Protein AF-A0A2T6DDS1-F1 (afdb_monomer_lite)

Structure (mmCIF, N/CA/C/O backbone):
data_AF-A0A2T6DDS1-F1
#
_entry.id   AF-A0A2T6DDS1-F1
#
loop_
_atom_site.group_PDB
_atom_site.id
_atom_site.type_symbol
_atom_site.label_atom_id
_atom_site.label_alt_id
_atom_site.label_comp_id
_atom_site.label_asym_id
_atom_site.label_entity_id
_atom_site.label_seq_id
_atom_site.pdbx_PDB_ins_code
_atom_site.Cartn_x
_atom_site.Cartn_y
_atom_site.Cartn_z
_atom_site.occupancy
_atom_site.B_iso_or_equiv
_atom_site.auth_seq_id
_atom_site.auth_comp_id
_atom_site.auth_asym_id
_atom_site.auth_atom_id
_atom_site.pdbx_PDB_model_num
ATOM 1 N N . GLU A 1 1 ? -26.922 3.414 8.371 1.00 59.72 1 GLU A N 1
ATOM 2 C CA . GLU A 1 1 ? -25.767 4.279 8.709 1.00 59.72 1 GLU A CA 1
ATOM 3 C C . GLU A 1 1 ? -24.456 3.527 9.014 1.00 59.72 1 GL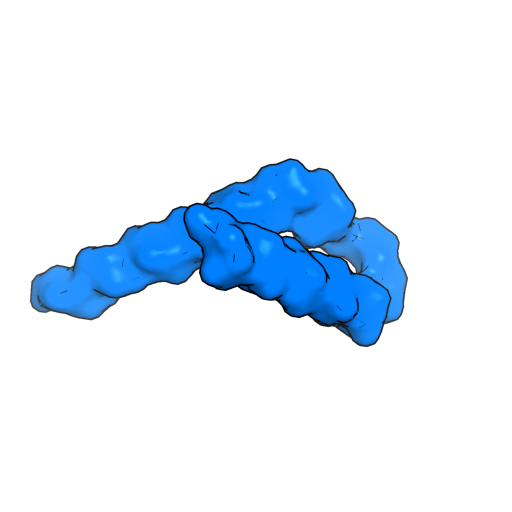U A C 1
ATOM 5 O O . GLU A 1 1 ? -23.391 4.069 8.757 1.00 59.72 1 GLU A O 1
ATOM 10 N N . HIS A 1 2 ? -24.480 2.267 9.478 1.00 62.50 2 HIS A N 1
ATOM 11 C CA . HIS A 1 2 ? -23.255 1.504 9.801 1.00 62.50 2 HIS A CA 1
ATOM 12 C C . HIS A 1 2 ? -22.412 1.042 8.595 1.00 62.50 2 HIS A C 1
ATOM 14 O O . HIS A 1 2 ? -21.190 1.003 8.697 1.00 62.50 2 HIS A O 1
ATOM 20 N N . LEU A 1 3 ? -23.029 0.781 7.434 1.00 66.88 3 LEU A N 1
ATOM 21 C CA . LEU A 1 3 ? -22.330 0.330 6.214 1.00 66.88 3 LEU A CA 1
ATOM 22 C C . LEU A 1 3 ? -21.256 1.314 5.717 1.00 66.88 3 LEU A C 1
ATOM 24 O O . LEU A 1 3 ? -20.277 0.913 5.095 1.00 66.88 3 LEU A O 1
ATOM 28 N N . TYR A 1 4 ? -21.421 2.610 5.993 1.00 73.94 4 TYR A N 1
ATOM 29 C CA . TYR A 1 4 ? -20.466 3.632 5.561 1.00 73.94 4 TYR A CA 1
ATOM 30 C C . TYR A 1 4 ? -19.200 3.665 6.428 1.00 73.94 4 TYR A C 1
ATOM 32 O O . TYR A 1 4 ? -18.135 4.016 5.928 1.00 73.94 4 TYR A O 1
ATOM 40 N N . LYS A 1 5 ? -19.285 3.257 7.705 1.00 73.94 5 LYS A N 1
ATOM 41 C CA . LYS A 1 5 ? -18.121 3.205 8.607 1.00 73.94 5 LYS A CA 1
ATOM 42 C C . LYS A 1 5 ? -17.138 2.104 8.214 1.00 73.94 5 LYS A C 1
ATOM 44 O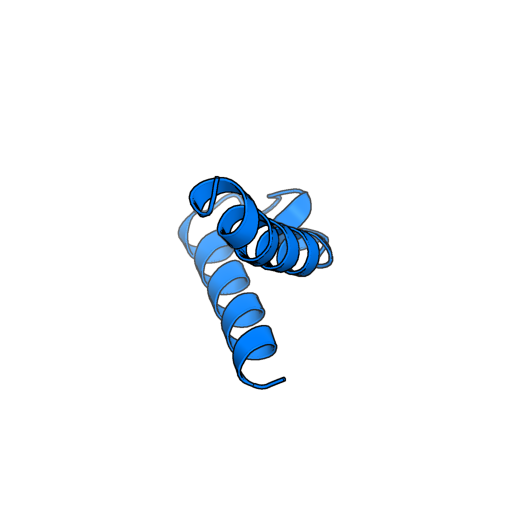 O . LYS A 1 5 ? -15.934 2.313 8.303 1.00 73.94 5 LYS A O 1
ATOM 49 N N . GLU A 1 6 ? -17.629 0.968 7.728 1.00 82.12 6 GLU A N 1
ATOM 50 C CA . GLU A 1 6 ? -16.762 -0.154 7.341 1.00 82.12 6 GLU A CA 1
ATOM 51 C C . GLU A 1 6 ? -15.984 0.113 6.046 1.00 82.12 6 GLU A C 1
ATOM 53 O O . GLU A 1 6 ? -14.865 -0.375 5.876 1.00 82.12 6 GLU A O 1
ATOM 58 N N . ARG A 1 7 ? -16.506 0.982 5.167 1.00 85.31 7 ARG A N 1
ATOM 59 C CA . ARG A 1 7 ? -15.789 1.420 3.958 1.00 85.31 7 ARG A CA 1
ATOM 60 C C . ARG A 1 7 ? -14.456 2.082 4.280 1.00 85.31 7 ARG A C 1
ATOM 62 O O . ARG A 1 7 ? -13.502 1.879 3.538 1.00 85.31 7 ARG A O 1
ATOM 69 N N . HIS A 1 8 ? -14.359 2.791 5.403 1.00 89.06 8 HIS A N 1
ATOM 70 C CA . HIS A 1 8 ? -13.119 3.444 5.812 1.00 89.06 8 HIS A CA 1
ATOM 71 C C . HIS A 1 8 ? -11.968 2.445 6.018 1.00 89.06 8 HIS A C 1
ATOM 73 O O . HIS A 1 8 ? -10.822 2.740 5.678 1.00 89.06 8 HIS A O 1
ATOM 79 N N . LEU A 1 9 ? -12.259 1.244 6.533 1.00 88.50 9 LEU A N 1
ATOM 80 C CA . LEU A 1 9 ? -11.252 0.193 6.714 1.00 88.50 9 LEU A CA 1
ATOM 81 C C . LEU A 1 9 ? -10.717 -0.280 5.361 1.00 88.50 9 LEU A C 1
ATOM 83 O O . LEU A 1 9 ? -9.506 -0.359 5.156 1.00 88.50 9 LEU A O 1
ATOM 87 N N . ILE A 1 10 ? -11.627 -0.507 4.415 1.00 89.19 10 ILE A N 1
ATOM 88 C CA . ILE A 1 10 ? -11.299 -0.892 3.043 1.00 89.19 10 ILE A CA 1
ATOM 89 C C . ILE A 1 10 ? -10.487 0.218 2.353 1.00 89.19 10 ILE A C 1
ATOM 91 O O . ILE A 1 10 ? -9.460 -0.054 1.732 1.00 89.19 10 ILE A O 1
ATOM 95 N N . GLU A 1 11 ? -10.886 1.482 2.505 1.00 91.25 11 GLU A N 1
ATOM 96 C CA . GLU A 1 11 ? -10.169 2.633 1.945 1.00 91.25 11 GLU A CA 1
ATOM 97 C C . GLU A 1 11 ? -8.763 2.792 2.531 1.00 91.25 11 GLU A C 1
ATOM 99 O O . GLU A 1 11 ? -7.826 3.058 1.775 1.00 91.25 11 GLU A O 1
ATOM 104 N N . ARG A 1 12 ? -8.571 2.564 3.839 1.00 91.31 12 ARG A N 1
ATOM 105 C CA . ARG A 1 12 ? -7.231 2.557 4.455 1.00 91.31 12 ARG A CA 1
ATOM 106 C C . ARG A 1 12 ? -6.349 1.449 3.889 1.00 91.31 12 ARG A C 1
ATOM 108 O O . ARG A 1 12 ? -5.175 1.704 3.621 1.00 91.31 12 ARG A O 1
ATOM 115 N N . ILE A 1 13 ? -6.898 0.252 3.675 1.00 90.94 13 ILE A N 1
ATOM 116 C CA . ILE A 1 13 ? -6.156 -0.856 3.056 1.00 90.94 13 ILE A CA 1
ATOM 117 C C . ILE A 1 13 ? -5.738 -0.468 1.634 1.00 90.94 13 ILE A C 1
ATOM 119 O O . ILE A 1 13 ? -4.567 -0.597 1.280 1.00 90.94 13 ILE A O 1
ATOM 123 N N . PHE A 1 14 ? -6.648 0.085 0.828 1.00 89.19 14 PHE A N 1
ATOM 124 C CA . PHE A 1 14 ? -6.309 0.543 -0.522 1.00 89.19 14 PHE A CA 1
ATOM 125 C C . PHE A 1 14 ? -5.300 1.692 -0.532 1.00 89.19 14 PHE A C 1
ATOM 127 O O . PHE A 1 14 ? -4.437 1.724 -1.410 1.00 89.19 14 PHE A O 1
ATOM 134 N N . LEU A 1 15 ? -5.374 2.615 0.427 1.00 92.12 15 LEU A N 1
ATOM 135 C CA . LEU A 1 15 ? -4.394 3.686 0.585 1.00 92.12 15 LEU A CA 1
ATOM 136 C C . LEU A 1 15 ? -3.000 3.116 0.880 1.00 92.12 15 LEU A C 1
ATOM 138 O O . LEU A 1 15 ? -2.026 3.529 0.253 1.00 92.12 15 LEU A O 1
ATOM 142 N N . TYR A 1 16 ? -2.912 2.124 1.769 1.00 91.06 16 TYR A N 1
ATOM 143 C CA . TYR A 1 16 ? -1.659 1.434 2.073 1.00 91.06 16 TYR A CA 1
ATOM 144 C C . TYR A 1 16 ? -1.108 0.683 0.854 1.00 91.06 16 TYR A C 1
ATOM 146 O O . TYR A 1 16 ? 0.059 0.844 0.503 1.00 91.06 16 TYR A O 1
ATOM 154 N N . LEU A 1 17 ? -1.954 -0.074 0.146 1.00 90.62 17 LEU A N 1
ATOM 155 C CA . LEU A 1 17 ? -1.557 -0.785 -1.073 1.00 90.62 17 LEU A CA 1
ATOM 156 C C . LEU A 1 17 ? -1.074 0.175 -2.171 1.00 90.62 17 LEU A C 1
ATOM 158 O O . LEU A 1 17 ? -0.099 -0.116 -2.861 1.00 90.62 17 LEU A O 1
ATOM 162 N N . LYS A 1 18 ? -1.702 1.348 -2.309 1.00 89.38 18 LYS A N 1
ATOM 163 C CA . LYS A 1 18 ? -1.285 2.386 -3.266 1.00 89.38 18 LYS 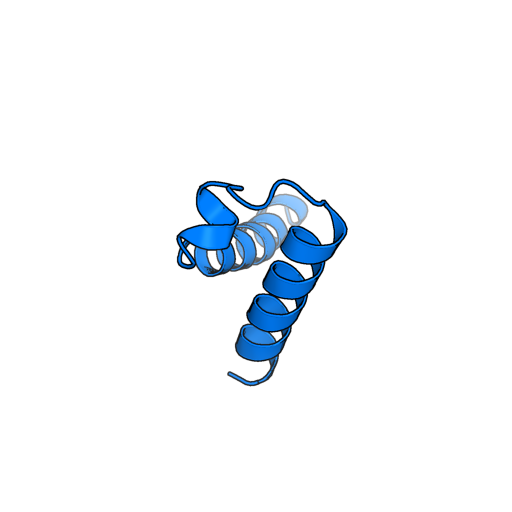A CA 1
ATOM 164 C C . LYS A 1 18 ? 0.006 3.108 -2.872 1.00 89.38 18 LYS A C 1
ATOM 166 O O . LYS A 1 18 ? 0.612 3.741 -3.731 1.00 89.38 18 LYS A O 1
ATOM 171 N N . ASN A 1 19 ? 0.472 2.987 -1.629 1.00 90.25 19 ASN A N 1
ATOM 172 C CA . ASN A 1 19 ? 1.791 3.493 -1.245 1.00 90.25 19 ASN A CA 1
ATOM 173 C C . ASN A 1 19 ? 2.918 2.744 -1.983 1.00 90.25 19 ASN A C 1
ATOM 175 O O . ASN A 1 19 ? 3.982 3.295 -2.264 1.00 90.25 19 ASN A O 1
ATOM 179 N N . PHE A 1 20 ? 2.672 1.491 -2.373 1.00 88.94 20 PHE A N 1
ATOM 180 C CA . PHE A 1 20 ? 3.578 0.744 -3.231 1.00 88.94 20 PHE A CA 1
ATOM 181 C C . PHE A 1 20 ? 3.396 1.203 -4.678 1.00 88.94 20 PHE A C 1
ATOM 183 O O . PHE A 1 20 ? 2.444 0.813 -5.357 1.00 88.94 20 PHE A O 1
ATOM 190 N N . ARG A 1 21 ? 4.352 1.994 -5.185 1.00 88.06 21 ARG A N 1
ATOM 191 C CA . ARG A 1 21 ? 4.327 2.542 -6.556 1.00 88.06 21 ARG A CA 1
ATOM 192 C C . ARG A 1 21 ? 4.012 1.480 -7.613 1.00 88.06 21 ARG A C 1
ATOM 194 O O . ARG A 1 21 ? 3.262 1.760 -8.542 1.00 88.06 21 ARG A O 1
ATOM 201 N N . ARG A 1 22 ? 4.540 0.262 -7.452 1.00 87.31 22 ARG A N 1
ATOM 202 C CA . ARG A 1 22 ? 4.309 -0.883 -8.349 1.00 87.31 22 ARG A CA 1
ATOM 203 C C . ARG A 1 22 ? 2.835 -1.302 -8.426 1.00 87.31 22 ARG A C 1
ATOM 205 O O . ARG A 1 22 ? 2.333 -1.551 -9.517 1.00 87.31 22 ARG A O 1
ATOM 212 N N . VAL A 1 23 ? 2.137 -1.310 -7.290 1.00 88.19 23 VAL A N 1
ATOM 213 C CA . VAL A 1 23 ? 0.700 -1.616 -7.212 1.00 88.19 23 VAL A CA 1
ATOM 214 C C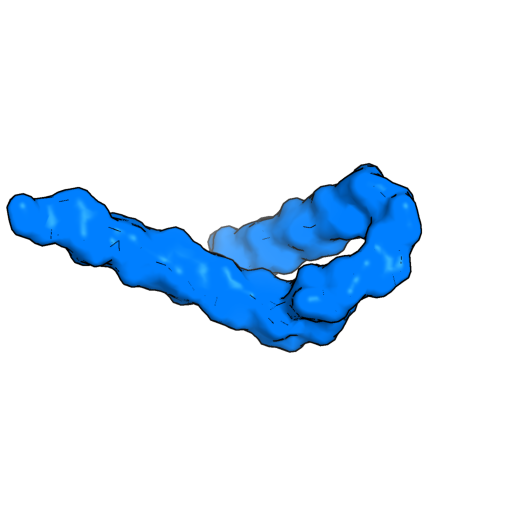 . VAL A 1 23 ? -0.128 -0.443 -7.743 1.00 88.19 23 VAL A C 1
ATOM 216 O O . VAL A 1 23 ? -1.048 -0.652 -8.528 1.00 88.19 23 VAL A O 1
ATOM 219 N N . ALA A 1 24 ? 0.226 0.797 -7.385 1.00 88.88 24 ALA A N 1
ATOM 220 C CA . ALA A 1 24 ? -0.519 1.994 -7.789 1.00 88.88 24 ALA A CA 1
ATOM 221 C C . ALA A 1 24 ? -0.524 2.244 -9.304 1.00 88.88 24 ALA A C 1
ATOM 223 O O . ALA A 1 24 ? -1.523 2.680 -9.865 1.00 88.88 24 ALA A O 1
ATOM 224 N N . THR A 1 25 ? 0.601 1.975 -9.959 1.00 88.38 25 THR A N 1
ATOM 225 C CA . THR A 1 25 ? 0.787 2.223 -11.397 1.00 88.38 25 THR A CA 1
ATOM 226 C C . THR A 1 25 ? 0.413 1.030 -12.270 1.00 88.38 25 THR A C 1
ATOM 228 O O . THR A 1 25 ? 0.287 1.186 -13.481 1.00 88.38 25 THR A O 1
ATOM 231 N N . ARG A 1 26 ? 0.223 -0.156 -11.669 1.00 85.19 26 ARG A N 1
ATOM 232 C CA . ARG A 1 26 ? -0.111 -1.410 -12.362 1.00 85.19 26 ARG A CA 1
ATOM 233 C C . ARG A 1 26 ? 0.816 -1.707 -13.554 1.00 85.19 26 ARG A C 1
ATOM 235 O O . ARG A 1 26 ? 0.358 -2.149 -14.603 1.00 85.19 26 ARG A O 1
ATOM 242 N N . TYR A 1 27 ? 2.121 -1.467 -13.400 1.00 82.00 27 TYR A N 1
ATOM 243 C CA . TYR A 1 27 ? 3.100 -1.711 -14.471 1.00 82.00 27 TYR A CA 1
ATOM 244 C C . TYR A 1 27 ? 3.324 -3.199 -14.786 1.00 82.00 27 TYR A C 1
ATOM 246 O O . TYR A 1 27 ? 3.856 -3.522 -15.849 1.00 82.00 27 TYR A O 1
ATOM 254 N N . ASP A 1 28 ? 2.943 -4.110 -13.887 1.00 85.12 28 ASP A N 1
ATOM 255 C CA . ASP A 1 28 ? 3.029 -5.548 -14.139 1.00 85.12 28 ASP A CA 1
ATOM 256 C C . ASP A 1 28 ? 2.085 -5.954 -15.282 1.00 85.12 28 ASP A C 1
ATOM 258 O O . ASP A 1 28 ? 0.862 -5.897 -15.161 1.00 85.12 28 ASP A O 1
ATOM 262 N N . LYS A 1 29 ? 2.674 -6.397 -16.403 1.00 86.31 29 LYS A N 1
ATOM 263 C CA . LYS A 1 29 ? 1.937 -6.869 -17.590 1.00 86.31 29 LYS A CA 1
ATOM 264 C C . LYS A 1 29 ? 1.154 -8.154 -17.326 1.00 86.31 29 LYS A C 1
ATOM 266 O O . LYS A 1 29 ? 0.156 -8.411 -17.993 1.00 86.31 29 LYS A O 1
ATOM 271 N N . LEU A 1 30 ? 1.622 -8.968 -16.380 1.00 93.25 30 LEU A N 1
ATOM 272 C CA . LEU A 1 30 ? 1.014 -10.244 -16.040 1.00 93.25 30 LEU A CA 1
ATOM 273 C C . LEU A 1 30 ? 0.180 -10.116 -14.765 1.00 93.25 30 LEU A C 1
ATOM 275 O O . LEU A 1 30 ? 0.669 -9.674 -13.723 1.00 93.25 30 LEU A O 1
ATOM 279 N N . ALA A 1 31 ? -1.075 -10.561 -14.840 1.00 91.19 31 ALA A N 1
ATOM 280 C CA . ALA A 1 31 ? -2.007 -10.502 -13.719 1.00 91.19 31 ALA A CA 1
ATOM 281 C C . ALA A 1 31 ? -1.506 -11.281 -12.491 1.00 91.19 31 ALA A C 1
ATOM 283 O O . ALA A 1 31 ? -1.718 -10.836 -11.366 1.00 91.19 31 ALA A O 1
ATOM 284 N N . SER A 1 32 ? -0.800 -12.400 -12.693 1.00 93.81 32 SER A N 1
ATOM 285 C CA . SER A 1 32 ? -0.225 -13.179 -11.592 1.00 93.81 32 SER A CA 1
ATOM 286 C C . SER A 1 32 ? 0.892 -12.425 -10.874 1.00 93.81 32 SER A C 1
ATOM 288 O O . SER A 1 32 ? 0.905 -12.401 -9.650 1.00 93.81 32 SER A O 1
ATOM 290 N N . SER A 1 33 ? 1.781 -11.741 -11.601 1.00 91.56 33 SER A N 1
ATOM 291 C CA . SER A 1 33 ? 2.835 -10.917 -10.999 1.00 91.56 33 SER A CA 1
ATOM 292 C C . SER A 1 33 ? 2.246 -9.764 -10.187 1.00 91.56 33 SER A C 1
ATOM 294 O O . SER A 1 33 ? 2.662 -9.542 -9.052 1.00 91.56 33 SER A O 1
ATOM 296 N N . PHE A 1 34 ? 1.227 -9.086 -10.724 1.00 91.25 34 PHE A N 1
ATOM 297 C CA . PHE A 1 34 ? 0.500 -8.049 -9.991 1.00 91.25 34 PHE A CA 1
ATOM 298 C C . PHE A 1 34 ? -0.149 -8.604 -8.712 1.00 91.25 34 PHE A C 1
ATOM 300 O O . PHE A 1 34 ? 0.020 -8.029 -7.637 1.00 91.25 34 PHE A O 1
ATOM 307 N N . LEU A 1 35 ? -0.844 -9.743 -8.811 1.00 92.88 35 LEU A N 1
ATOM 308 C CA . LEU A 1 35 ? -1.500 -10.386 -7.673 1.00 92.88 35 LEU A CA 1
ATOM 309 C C . LEU A 1 35 ? -0.495 -10.796 -6.591 1.00 92.88 35 LEU A C 1
ATOM 311 O O . LEU A 1 35 ? -0.728 -10.507 -5.421 1.00 92.88 35 LEU A O 1
ATOM 315 N N . SER A 1 36 ? 0.638 -11.397 -6.963 1.00 93.50 36 SER A N 1
ATOM 316 C CA .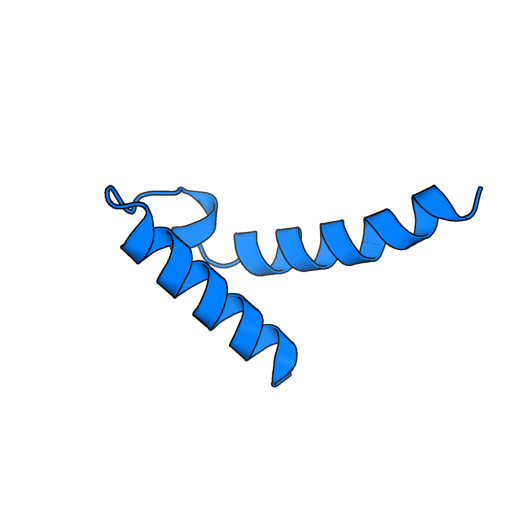 SER A 1 36 ? 1.692 -11.768 -6.012 1.00 93.50 36 SER A CA 1
ATOM 317 C C . SER A 1 36 ? 2.193 -10.561 -5.218 1.00 93.50 36 SER A C 1
ATOM 319 O O . SER A 1 36 ? 2.339 -10.647 -4.002 1.00 93.50 36 SER A O 1
ATOM 321 N N . PHE A 1 37 ? 2.393 -9.410 -5.869 1.00 91.81 37 PHE A N 1
ATOM 322 C CA . PHE A 1 37 ? 2.792 -8.181 -5.173 1.00 91.81 37 PHE A CA 1
ATOM 323 C C . PHE A 1 37 ? 1.713 -7.647 -4.231 1.00 91.81 37 PHE A C 1
ATOM 325 O O . PHE A 1 37 ? 2.035 -7.205 -3.128 1.00 91.81 37 PHE A O 1
ATOM 332 N N . VAL A 1 38 ? 0.443 -7.705 -4.639 1.00 92.19 38 VAL A N 1
ATOM 333 C CA . VAL A 1 38 ? -0.681 -7.318 -3.776 1.00 92.19 38 VAL A CA 1
ATOM 334 C C . VAL A 1 38 ? -0.757 -8.224 -2.546 1.00 92.19 38 VAL A C 1
ATOM 336 O O . VAL A 1 38 ? -0.923 -7.715 -1.440 1.00 92.19 38 VAL A O 1
ATOM 339 N N . LEU A 1 39 ? -0.580 -9.538 -2.713 1.00 92.81 39 LEU A N 1
ATOM 340 C CA . LEU A 1 39 ? -0.581 -10.495 -1.605 1.00 92.81 39 LEU A CA 1
ATOM 341 C C . LEU A 1 39 ? 0.574 -10.239 -0.637 1.00 92.81 39 LEU A C 1
ATOM 343 O O . LEU A 1 39 ? 0.342 -10.178 0.564 1.00 92.81 39 LEU A O 1
ATOM 347 N N . ILE A 1 40 ? 1.787 -10.001 -1.143 1.00 93.00 40 ILE A N 1
ATOM 348 C CA . ILE A 1 40 ? 2.942 -9.659 -0.300 1.00 93.00 40 ILE A CA 1
ATOM 349 C C . ILE A 1 40 ? 2.670 -8.376 0.499 1.00 93.00 40 ILE A C 1
ATOM 351 O O . ILE 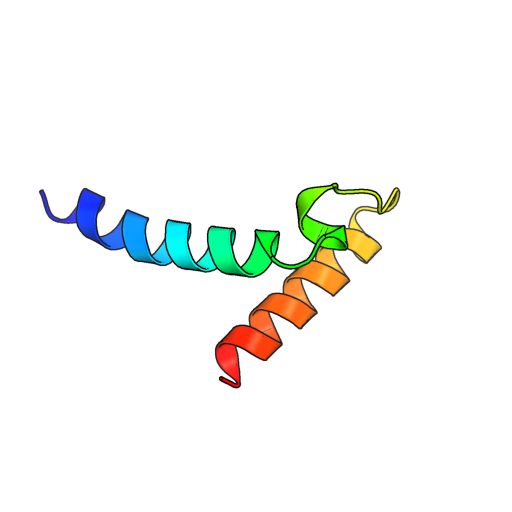A 1 40 ? 2.894 -8.345 1.709 1.00 93.00 40 ILE A O 1
ATOM 355 N N . ALA A 1 41 ? 2.154 -7.327 -0.148 1.00 91.81 41 ALA A N 1
ATOM 356 C CA . ALA A 1 41 ? 1.831 -6.068 0.522 1.00 91.81 41 ALA A CA 1
ATOM 357 C C . ALA A 1 41 ? 0.718 -6.239 1.574 1.00 91.81 41 ALA A C 1
ATOM 359 O O . ALA A 1 41 ? 0.792 -5.649 2.652 1.00 91.81 41 ALA A O 1
ATOM 360 N N . ALA A 1 42 ? -0.282 -7.081 1.300 1.00 91.62 42 ALA A N 1
ATOM 361 C CA . ALA A 1 42 ? -1.323 -7.429 2.262 1.00 91.62 42 ALA A CA 1
ATOM 362 C C . ALA A 1 42 ? -0.769 -8.242 3.448 1.00 91.62 42 ALA A C 1
ATOM 364 O O . ALA A 1 42 ? -1.119 -7.961 4.592 1.00 91.62 42 ALA A O 1
ATOM 365 N N . SER A 1 43 ? 0.141 -9.193 3.211 1.00 93.81 43 SER A N 1
ATOM 366 C CA . SER A 1 43 ? 0.820 -9.940 4.277 1.00 93.81 43 SER A CA 1
ATOM 367 C C . SER A 1 43 ? 1.677 -9.032 5.161 1.00 93.81 43 SER A C 1
ATOM 369 O O . SER A 1 43 ? 1.665 -9.189 6.377 1.00 93.81 43 SER A O 1
ATOM 371 N N . MET A 1 44 ? 2.374 -8.047 4.586 1.00 91.25 44 MET A N 1
ATOM 372 C CA . MET A 1 44 ? 3.118 -7.044 5.363 1.00 91.25 44 MET A CA 1
ATOM 373 C C . MET A 1 44 ? 2.199 -6.179 6.228 1.00 91.25 44 MET A C 1
ATOM 375 O O . MET A 1 44 ? 2.568 -5.843 7.348 1.00 91.25 44 MET A O 1
ATOM 379 N N . LEU A 1 45 ? 1.010 -5.832 5.726 1.00 89.88 45 LEU A N 1
ATOM 380 C CA . LEU A 1 45 ? 0.003 -5.116 6.509 1.00 89.88 45 LEU A CA 1
ATOM 381 C C . LEU A 1 45 ? -0.536 -5.969 7.665 1.00 89.88 45 LEU A C 1
ATOM 383 O O . LEU A 1 45 ? -0.816 -5.425 8.723 1.00 89.88 45 LEU A O 1
ATOM 387 N N . TRP A 1 46 ? -0.671 -7.283 7.466 1.00 90.50 46 TRP A N 1
ATOM 388 C CA . TRP A 1 46 ? -1.126 -8.227 8.494 1.00 90.50 46 TRP A CA 1
ATOM 389 C C . TRP A 1 46 ? -0.084 -8.471 9.593 1.00 90.50 46 TRP A C 1
ATOM 391 O O . TRP A 1 46 ? -0.431 -8.666 10.752 1.00 90.50 46 TRP A O 1
ATOM 401 N N . LEU A 1 47 ? 1.198 -8.493 9.223 1.00 91.19 47 LEU A N 1
ATOM 402 C CA . LEU A 1 47 ? 2.326 -8.670 10.146 1.00 91.19 47 LEU A CA 1
ATOM 403 C C . LEU A 1 47 ? 2.662 -7.403 10.949 1.00 91.19 47 LEU A C 1
ATOM 405 O O . LEU A 1 47 ? 3.513 -7.461 11.835 1.00 91.19 47 LEU A O 1
ATOM 409 N N . LYS A 1 48 ? 2.056 -6.267 10.599 1.00 75.56 48 LYS A N 1
ATOM 410 C CA . LYS A 1 48 ? 2.284 -4.966 11.223 1.00 75.56 48 LYS A CA 1
ATOM 411 C C . LYS A 1 48 ? 1.338 -4.731 12.391 1.00 75.56 48 LYS A C 1
ATOM 413 O O . LYS A 1 48 ? 1.838 -4.199 13.405 1.00 75.56 48 LYS A O 1
#

Foldseek 3Di:
DVVVVVVVVVVVLVVQQCVPVCQVVVPDPDPVVNVVSSVVSVVVVVVD

Secondary structure (DSSP, 8-state):
-THHHHHHHHHHHHHHHHHSHHHHHT--SSHHHHHHHHHHHHHHHH--

Radius of gyration: 12.48 Å; chains: 1; bounding box: 30×18×29 Å

pLDDT: mean 87.26, std 7.79, range [59.72, 93.81]

Sequence (48 aa):
EHLYKERHLIERIFLYLKNFRRVATRYDKLASSFLSFVLIAASMLWLK